Protein AF-A0A6J8C6M6-F1 (afdb_monomer_lite)

Foldseek 3Di:
DDPVVVVVVVVVVVVVVVVVVVVVVVVVVVVVVVVVVVVVVVVVVVVVVVVVVVVVVVVVVCVVVVDDPPPPPPQDPLPDDPVQWPDKDFDDDPDPDDTDIDTDGNDLVSVVVNVVVQVVDDDPDDDDDDDDPVRVVVLVVLVVDPQFPDWDDDPDDDIDTDGDD

Organism: Mytilus coruscus (NCBI:txid42192)

pLDDT: mean 74.83, std 17.28, range [38.22, 97.94]

Radius of gyration: 33.64 Å; chains: 1; bounding box: 77×31×103 Å

Structure (mmCIF, N/CA/C/O backbone):
data_AF-A0A6J8C6M6-F1
#
_entry.id   AF-A0A6J8C6M6-F1
#
loop_
_atom_site.group_PDB
_atom_site.id
_atom_site.type_symbol
_atom_site.label_atom_id
_atom_site.label_alt_id
_atom_site.label_comp_id
_atom_site.label_asym_id
_atom_site.label_entity_id
_atom_site.label_seq_id
_atom_site.pdbx_PDB_ins_code
_atom_site.Cartn_x
_atom_site.Cartn_y
_atom_site.Cartn_z
_atom_site.occupancy
_atom_site.B_iso_or_equiv
_atom_site.auth_seq_id
_atom_site.auth_comp_id
_atom_site.auth_asym_id
_atom_site.auth_atom_id
_atom_site.pdbx_PDB_model_num
ATOM 1 N N . MET A 1 1 ? 35.920 10.362 -66.130 1.00 57.84 1 MET A N 1
ATOM 2 C CA . MET A 1 1 ? 35.972 9.957 -64.704 1.00 57.84 1 MET A CA 1
ATOM 3 C C . MET A 1 1 ? 35.291 8.602 -64.565 1.00 57.84 1 MET A C 1
ATOM 5 O O . MET A 1 1 ? 34.137 8.498 -64.951 1.00 57.84 1 MET A O 1
ATOM 9 N N . SER A 1 2 ? 36.022 7.582 -64.105 1.00 82.44 2 SER A N 1
ATOM 10 C CA . SER A 1 2 ? 35.581 6.175 -64.044 1.00 82.44 2 SER A CA 1
ATOM 11 C C . SER A 1 2 ? 34.389 5.965 -63.093 1.00 82.44 2 SER A C 1
ATOM 13 O O . SER A 1 2 ? 34.330 6.612 -62.047 1.00 82.44 2 SER A O 1
ATOM 15 N N . GLU A 1 3 ? 33.459 5.058 -63.419 1.00 89.06 3 GLU A N 1
ATOM 16 C CA . GLU A 1 3 ? 32.350 4.626 -62.539 1.00 89.06 3 GLU A CA 1
ATOM 17 C C . GLU A 1 3 ? 32.835 4.167 -61.158 1.00 89.06 3 GLU A C 1
ATOM 19 O O . GLU A 1 3 ? 32.176 4.416 -60.149 1.00 89.06 3 GLU A O 1
ATOM 24 N N . VAL A 1 4 ? 34.046 3.610 -61.098 1.00 89.62 4 VAL A N 1
ATOM 25 C CA . VAL A 1 4 ? 34.725 3.221 -59.857 1.00 89.62 4 VAL A CA 1
ATOM 26 C C . VAL A 1 4 ? 34.892 4.412 -58.907 1.00 89.62 4 VAL A C 1
ATOM 28 O O . VAL A 1 4 ? 34.701 4.267 -57.702 1.00 89.62 4 VAL A O 1
ATOM 31 N N . ASN A 1 5 ? 35.169 5.614 -59.426 1.00 90.69 5 ASN A N 1
ATOM 32 C CA . ASN A 1 5 ? 35.318 6.807 -58.589 1.00 90.69 5 ASN A CA 1
ATOM 33 C C . ASN A 1 5 ? 33.980 7.272 -58.003 1.00 90.69 5 ASN A C 1
ATOM 35 O O . ASN A 1 5 ? 33.957 7.727 -56.865 1.00 90.69 5 ASN A O 1
ATOM 39 N N . LYS A 1 6 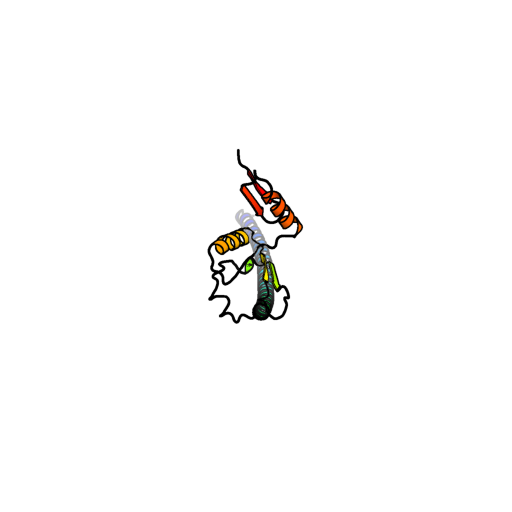? 32.870 7.135 -58.743 1.00 91.75 6 LYS A N 1
ATOM 40 C CA . LYS A 1 6 ? 31.525 7.469 -58.238 1.00 91.75 6 LYS A CA 1
ATOM 41 C C . LYS A 1 6 ? 31.078 6.494 -57.150 1.00 91.75 6 LYS A C 1
ATOM 43 O O . LYS A 1 6 ? 30.455 6.893 -56.171 1.00 91.75 6 LYS A O 1
ATOM 48 N N . LEU A 1 7 ? 31.402 5.214 -57.323 1.00 94.38 7 LEU A N 1
ATOM 49 C CA . LEU A 1 7 ? 31.095 4.190 -56.334 1.00 94.38 7 LEU A CA 1
ATOM 50 C C . LEU A 1 7 ? 31.909 4.409 -55.052 1.00 94.38 7 LEU A C 1
ATOM 52 O O . LEU A 1 7 ? 31.364 4.343 -53.953 1.00 94.38 7 LEU A O 1
ATOM 56 N N . LYS A 1 8 ? 33.194 4.750 -55.200 1.00 94.62 8 LYS A N 1
ATOM 57 C CA . LYS A 1 8 ? 34.077 5.078 -54.080 1.00 94.62 8 LYS A CA 1
ATOM 58 C C . LYS A 1 8 ? 33.552 6.265 -53.268 1.00 94.62 8 LYS A C 1
ATOM 60 O O . LYS A 1 8 ? 33.359 6.125 -52.067 1.00 94.62 8 LYS A O 1
ATOM 65 N N . THR A 1 9 ? 33.223 7.387 -53.914 1.00 93.88 9 THR A N 1
ATOM 66 C CA . THR A 1 9 ? 32.699 8.568 -53.204 1.00 93.88 9 THR A CA 1
ATOM 67 C C . THR A 1 9 ? 31.365 8.299 -52.505 1.00 93.88 9 THR A C 1
ATOM 69 O O . THR A 1 9 ? 31.131 8.818 -51.414 1.00 93.88 9 THR A O 1
ATOM 72 N N . HIS A 1 10 ? 30.499 7.464 -53.090 1.00 94.44 10 HIS A N 1
ATOM 73 C CA . HIS A 1 10 ? 29.249 7.053 -52.452 1.00 94.44 10 HIS A CA 1
ATOM 74 C C . HIS A 1 10 ? 29.492 6.265 -51.156 1.00 94.44 10 HIS A C 1
ATOM 76 O O . HIS A 1 10 ? 28.880 6.565 -50.128 1.00 94.44 10 HIS A O 1
ATOM 82 N N . TYR A 1 11 ? 30.392 5.277 -51.184 1.00 96.88 11 TYR A N 1
ATOM 83 C CA . TYR A 1 11 ? 30.714 4.498 -49.990 1.00 96.88 11 TYR A CA 1
ATOM 84 C C . TYR A 1 11 ? 31.472 5.318 -48.946 1.00 96.88 11 TYR A C 1
ATOM 86 O O . TYR A 1 11 ? 31.140 5.202 -47.771 1.00 96.88 11 TYR A O 1
ATOM 94 N N . ASP A 1 12 ? 32.385 6.202 -49.350 1.00 96.81 12 ASP A N 1
ATOM 95 C CA . ASP A 1 12 ? 33.087 7.106 -48.430 1.00 96.81 12 ASP A CA 1
ATOM 96 C C . ASP A 1 12 ? 32.094 8.021 -47.688 1.00 96.81 12 ASP A C 1
ATOM 98 O O . ASP A 1 12 ? 32.145 8.150 -46.464 1.00 96.81 12 ASP A O 1
ATOM 102 N N . SER A 1 13 ? 31.108 8.580 -48.401 1.00 96.31 13 SER A N 1
ATOM 103 C CA . SER A 1 13 ? 30.038 9.382 -47.793 1.00 96.31 13 SER A CA 1
ATOM 104 C C . SER A 1 13 ? 29.164 8.559 -46.839 1.00 96.31 13 SER A C 1
ATOM 106 O O . SER A 1 13 ? 28.841 9.014 -45.739 1.00 96.31 13 SER A O 1
ATOM 108 N N . LYS A 1 14 ? 28.817 7.321 -47.214 1.00 97.44 14 LYS A N 1
ATOM 109 C CA . LYS A 1 14 ? 28.034 6.421 -46.358 1.00 97.44 14 LYS A CA 1
ATOM 110 C C . LYS A 1 14 ? 28.802 6.017 -45.099 1.00 97.44 14 LYS A C 1
ATOM 112 O O . LYS A 1 14 ? 28.204 5.957 -44.028 1.00 97.44 14 LYS A O 1
ATOM 117 N N . ILE A 1 15 ? 30.103 5.759 -45.217 1.00 97.25 15 ILE A N 1
ATOM 118 C CA . ILE A 1 15 ? 30.988 5.459 -44.088 1.00 97.25 15 ILE A CA 1
ATOM 119 C C . ILE A 1 15 ? 31.048 6.660 -43.146 1.00 97.25 15 ILE A C 1
ATOM 121 O O . ILE A 1 15 ? 30.890 6.468 -41.944 1.00 97.25 15 ILE A O 1
ATOM 125 N N . SER A 1 16 ? 31.200 7.880 -43.671 1.00 96.94 16 SER A N 1
ATOM 126 C CA . SER A 1 16 ? 31.190 9.103 -42.856 1.00 96.94 16 SER A CA 1
ATOM 127 C C . SER A 1 16 ? 29.880 9.251 -42.079 1.00 96.94 16 SER A C 1
ATOM 129 O O . SER A 1 16 ? 29.895 9.392 -40.862 1.00 96.94 16 SER A O 1
ATOM 131 N N . HIS A 1 17 ? 28.736 9.110 -42.755 1.00 96.50 17 HIS A N 1
ATOM 132 C CA . HIS A 1 17 ? 27.420 9.225 -42.114 1.00 96.50 17 HIS A CA 1
ATOM 133 C C . HIS A 1 17 ? 27.180 8.158 -41.038 1.00 96.50 17 HIS A C 1
ATOM 135 O O . HIS A 1 17 ? 26.545 8.412 -40.015 1.00 96.50 17 HIS A O 1
ATOM 141 N N . LEU A 1 18 ? 27.668 6.935 -41.265 1.00 97.31 18 LEU A N 1
ATOM 142 C CA . LEU A 1 18 ? 27.584 5.866 -40.271 1.00 97.31 18 LEU A CA 1
ATOM 143 C C . LEU A 1 18 ? 28.479 6.142 -39.058 1.00 97.31 18 LEU A C 1
ATOM 145 O O . LEU A 1 18 ? 28.050 5.854 -37.944 1.00 97.31 18 LEU A O 1
ATOM 149 N N . HIS A 1 19 ? 29.664 6.729 -39.254 1.00 97.19 19 HIS A N 1
ATOM 150 C CA . HIS A 1 19 ? 30.520 7.162 -38.147 1.00 97.19 19 HIS A CA 1
ATOM 151 C C . HIS A 1 19 ? 29.845 8.248 -37.308 1.00 97.19 19 HIS A C 1
ATOM 153 O O . HIS A 1 19 ? 29.816 8.130 -36.088 1.00 97.19 19 HIS A O 1
ATOM 159 N N . ASP A 1 20 ? 29.220 9.246 -37.936 1.00 97.31 20 ASP A N 1
ATOM 160 C CA . ASP A 1 20 ? 28.515 10.308 -37.207 1.00 97.31 20 ASP A CA 1
ATOM 161 C C . ASP A 1 20 ? 27.357 9.751 -36.367 1.00 97.31 20 ASP A C 1
ATOM 163 O O . ASP A 1 20 ? 27.178 10.120 -35.204 1.00 97.31 20 ASP A O 1
ATOM 167 N N . LYS A 1 21 ? 26.596 8.798 -36.923 1.00 97.94 21 LYS A N 1
ATOM 168 C CA . LYS A 1 21 ? 25.540 8.102 -36.176 1.00 97.94 21 LYS A CA 1
ATOM 169 C C . LYS A 1 21 ? 26.086 7.279 -35.018 1.00 97.94 21 LYS A C 1
ATOM 171 O O . LYS A 1 21 ? 25.477 7.287 -33.950 1.00 97.94 21 LYS A O 1
ATOM 176 N N . LEU A 1 22 ? 27.190 6.561 -35.229 1.00 97.31 22 LEU A N 1
ATOM 177 C CA . LEU A 1 22 ? 27.824 5.766 -34.183 1.00 97.31 22 LEU A CA 1
ATOM 178 C C . LEU A 1 22 ? 28.272 6.669 -33.029 1.00 97.31 22 LEU A C 1
ATOM 180 O O . LEU A 1 22 ? 27.900 6.411 -31.889 1.00 97.31 22 LEU A O 1
ATOM 184 N N . ASN A 1 23 ? 28.942 7.780 -33.342 1.00 97.12 23 ASN A N 1
ATOM 185 C CA . ASN A 1 23 ? 29.385 8.766 -32.358 1.00 97.12 23 ASN A CA 1
ATOM 186 C C . ASN A 1 23 ? 28.210 9.346 -31.554 1.00 97.12 23 ASN A C 1
ATOM 188 O O . ASN A 1 23 ? 28.295 9.473 -30.333 1.00 97.12 23 ASN A O 1
ATOM 192 N N . ASN A 1 24 ? 27.088 9.664 -32.212 1.00 97.69 24 ASN A N 1
ATOM 193 C CA . ASN A 1 24 ? 25.907 10.173 -31.512 1.00 97.69 24 ASN A CA 1
ATOM 194 C C . ASN A 1 24 ? 25.293 9.123 -30.568 1.00 97.69 24 ASN A C 1
ATOM 196 O O . ASN A 1 24 ? 24.949 9.436 -29.431 1.00 97.69 24 ASN A O 1
ATOM 200 N N . ILE A 1 25 ? 25.195 7.866 -31.013 1.00 97.44 25 ILE A N 1
ATOM 201 C CA . ILE A 1 25 ? 24.684 6.762 -30.185 1.00 97.44 25 ILE A CA 1
ATOM 202 C C . ILE A 1 25 ? 25.603 6.510 -28.984 1.00 97.44 25 ILE A C 1
ATOM 204 O O . ILE A 1 25 ? 25.123 6.265 -27.878 1.00 97.44 25 ILE A O 1
ATOM 208 N N . GLU A 1 26 ? 26.920 6.564 -29.173 1.00 97.31 26 GLU A N 1
ATOM 209 C CA . GLU A 1 26 ? 27.888 6.410 -28.085 1.00 97.31 26 GLU A CA 1
ATOM 210 C C . GLU A 1 26 ? 27.755 7.525 -27.045 1.00 97.31 26 GLU A C 1
ATOM 212 O O . GLU A 1 26 ? 27.756 7.245 -25.843 1.00 97.31 26 GLU A O 1
ATOM 217 N N . PHE A 1 27 ? 27.552 8.763 -27.495 1.00 96.75 27 PHE A N 1
ATOM 218 C CA . PHE A 1 27 ? 27.297 9.899 -26.616 1.00 96.75 27 PHE A CA 1
ATOM 219 C C . PHE A 1 27 ? 25.995 9.734 -25.814 1.00 96.75 27 PHE A C 1
ATOM 221 O O . PHE A 1 27 ? 25.996 9.857 -24.587 1.00 96.75 27 PHE A O 1
ATOM 228 N N . GLU A 1 28 ? 24.886 9.389 -26.477 1.00 97.38 28 GLU A N 1
ATOM 229 C CA . GLU A 1 28 ? 23.599 9.141 -25.815 1.00 97.38 28 GLU A CA 1
ATOM 230 C C . GLU A 1 28 ? 23.685 7.989 -24.801 1.00 97.38 28 GLU A C 1
ATOM 232 O O . GLU A 1 28 ? 23.191 8.108 -23.676 1.00 97.38 28 GLU A O 1
ATOM 237 N N . ASN A 1 29 ? 24.374 6.900 -25.151 1.00 96.44 29 ASN A N 1
ATOM 238 C CA . ASN A 1 29 ? 24.613 5.778 -24.244 1.00 96.44 29 ASN A CA 1
ATOM 239 C C . ASN A 1 29 ? 25.444 6.181 -23.019 1.00 96.44 29 ASN A C 1
ATOM 241 O O . ASN A 1 29 ? 25.179 5.689 -21.919 1.00 96.44 29 ASN A O 1
ATOM 245 N N . GLY A 1 30 ? 26.428 7.069 -23.185 1.00 97.38 30 GLY A N 1
ATOM 246 C CA . GLY A 1 30 ? 27.192 7.640 -22.076 1.00 97.38 30 GLY A CA 1
ATOM 247 C C . GLY A 1 30 ? 26.287 8.367 -21.081 1.00 97.38 30 GLY A C 1
ATOM 248 O O . GLY A 1 30 ? 26.283 8.039 -19.892 1.00 97.38 30 GLY A O 1
ATOM 249 N N . ASN A 1 31 ? 25.436 9.262 -21.584 1.00 97.25 31 ASN A N 1
ATOM 250 C CA . ASN A 1 31 ? 24.494 10.026 -20.761 1.00 97.25 31 ASN A CA 1
ATOM 251 C C . ASN A 1 31 ? 23.483 9.121 -20.037 1.00 97.25 31 ASN A C 1
ATOM 253 O O . ASN A 1 31 ? 23.156 9.343 -18.869 1.00 97.25 31 ASN A O 1
ATOM 257 N N . LEU A 1 32 ? 22.987 8.077 -20.709 1.00 97.25 32 LEU A N 1
ATOM 258 C CA . LEU A 1 32 ? 22.067 7.114 -20.099 1.00 97.25 32 LEU A CA 1
ATOM 259 C C . LEU A 1 32 ? 22.725 6.330 -18.960 1.00 97.25 32 LEU A C 1
ATOM 261 O O . LEU A 1 32 ? 22.097 6.146 -17.917 1.00 97.25 32 LEU A O 1
ATOM 265 N N . ARG A 1 33 ? 23.986 5.911 -19.122 1.00 96.94 33 ARG A N 1
ATOM 266 C CA . ARG A 1 33 ? 24.744 5.217 -18.066 1.00 96.94 33 ARG A CA 1
ATOM 267 C C . ARG A 1 33 ? 24.965 6.100 -16.843 1.00 96.94 33 ARG A C 1
ATOM 269 O O . ARG A 1 33 ? 24.829 5.622 -15.720 1.00 96.94 33 ARG A O 1
ATOM 276 N N . GLU A 1 34 ? 25.269 7.379 -17.046 1.00 96.88 34 GLU A N 1
ATOM 277 C CA . GLU A 1 34 ? 25.426 8.330 -15.944 1.00 96.88 34 GLU A CA 1
ATOM 278 C C . GLU A 1 34 ? 24.107 8.536 -15.185 1.00 96.88 34 GLU A C 1
ATOM 280 O O . GLU A 1 34 ? 24.070 8.483 -13.952 1.00 96.88 34 GLU A O 1
ATOM 285 N N . LYS A 1 35 ? 22.994 8.679 -15.915 1.00 97.38 35 LYS A N 1
ATOM 286 C CA . LYS A 1 35 ? 21.659 8.793 -15.316 1.00 97.38 35 LYS A CA 1
ATOM 287 C C . LYS A 1 35 ? 21.273 7.547 -14.518 1.00 97.38 35 LYS A C 1
ATOM 289 O O . LYS A 1 35 ? 20.724 7.678 -13.423 1.00 97.38 35 LYS A O 1
ATOM 294 N N . ASP A 1 36 ? 21.565 6.359 -15.043 1.00 96.25 36 ASP A N 1
ATOM 295 C CA . ASP A 1 36 ? 21.307 5.091 -14.356 1.00 96.25 36 ASP A CA 1
ATOM 296 C C . ASP A 1 36 ? 22.121 4.984 -13.057 1.00 96.25 36 ASP A C 1
ATOM 298 O O . ASP A 1 36 ? 21.567 4.695 -11.996 1.00 96.25 36 ASP A O 1
ATOM 302 N N . ALA A 1 37 ? 23.408 5.347 -13.094 1.00 96.62 37 ALA A N 1
ATOM 303 C CA . ALA A 1 37 ? 24.261 5.383 -11.907 1.00 96.62 37 ALA A CA 1
ATOM 304 C C . ALA A 1 37 ? 23.738 6.362 -10.839 1.00 96.62 37 ALA A C 1
ATOM 306 O O . ALA A 1 37 ? 23.709 6.033 -9.647 1.00 96.62 37 ALA A O 1
ATOM 307 N N . SER A 1 38 ? 23.273 7.546 -11.254 1.00 97.31 38 SER A N 1
ATOM 308 C CA . SER A 1 38 ? 22.671 8.520 -10.337 1.00 97.31 38 SER A CA 1
ATOM 309 C C . SER A 1 38 ? 21.386 7.986 -9.700 1.00 97.31 38 SER A C 1
ATOM 311 O O . SER A 1 38 ? 21.230 8.061 -8.480 1.00 97.31 38 SER A O 1
ATOM 313 N N . LEU A 1 39 ? 20.481 7.401 -10.493 1.00 96.25 39 LEU A N 1
ATOM 314 C CA . LEU A 1 39 ? 19.243 6.804 -9.982 1.00 96.25 39 LEU A CA 1
ATOM 315 C C . LEU A 1 39 ? 19.527 5.657 -9.008 1.00 96.25 39 LEU A C 1
ATOM 317 O O . LEU A 1 39 ? 18.878 5.550 -7.966 1.00 96.25 39 LEU A O 1
ATOM 321 N N . HIS A 1 40 ? 20.524 4.824 -9.310 1.00 95.62 40 HIS A N 1
ATOM 322 C CA . HIS A 1 40 ? 20.928 3.724 -8.442 1.00 95.62 40 HIS A CA 1
ATOM 323 C C . HIS A 1 40 ? 21.449 4.227 -7.085 1.00 95.62 40 HIS A C 1
ATOM 325 O O . HIS A 1 40 ? 21.099 3.684 -6.033 1.00 95.62 40 HIS A O 1
ATOM 331 N N . SER A 1 41 ? 22.233 5.309 -7.096 1.00 96.00 41 SER A N 1
ATOM 332 C CA . SER A 1 41 ? 22.708 5.985 -5.884 1.00 96.00 41 SER A CA 1
ATOM 333 C C . SER A 1 41 ? 21.549 6.513 -5.033 1.00 96.00 41 SER A C 1
ATOM 335 O O . SER A 1 41 ? 21.506 6.294 -3.819 1.00 96.00 41 SER A O 1
ATOM 337 N N . ASP A 1 42 ? 20.561 7.153 -5.656 1.00 96.25 42 ASP A N 1
ATOM 338 C CA . ASP A 1 42 ? 19.417 7.714 -4.937 1.00 96.25 42 ASP A CA 1
ATOM 339 C C . ASP A 1 42 ? 18.488 6.636 -4.368 1.00 96.25 42 ASP A C 1
ATOM 341 O O . ASP A 1 42 ? 18.038 6.753 -3.222 1.00 96.25 42 ASP A O 1
ATOM 345 N N . LEU A 1 43 ? 18.274 5.535 -5.096 1.00 94.94 43 LEU A N 1
ATOM 346 C CA . LEU A 1 43 ? 17.576 4.355 -4.576 1.00 94.94 43 LEU A CA 1
ATOM 347 C C . LEU A 1 43 ? 18.269 3.788 -3.333 1.00 94.94 43 LEU A C 1
ATOM 349 O O . LEU A 1 43 ? 17.602 3.469 -2.343 1.00 94.94 43 LEU A O 1
ATOM 353 N N . HIS A 1 44 ? 19.600 3.709 -3.343 1.00 93.25 44 HIS A N 1
ATOM 354 C CA . HIS A 1 44 ? 20.360 3.240 -2.188 1.00 93.25 44 HIS A CA 1
ATOM 355 C C . HIS A 1 44 ? 20.177 4.164 -0.973 1.00 93.25 44 HIS A C 1
ATOM 357 O O . HIS A 1 44 ? 19.906 3.686 0.132 1.00 93.25 44 HIS A O 1
ATOM 363 N N . LYS A 1 45 ? 20.245 5.488 -1.168 1.00 94.69 45 LYS A N 1
ATOM 364 C CA . LYS A 1 45 ? 19.999 6.470 -0.096 1.00 94.69 45 LYS A CA 1
ATOM 365 C C . LYS A 1 45 ? 18.585 6.339 0.476 1.00 94.69 45 LYS A C 1
ATOM 367 O O . LYS A 1 45 ? 18.420 6.310 1.697 1.00 94.69 45 LYS A O 1
ATOM 372 N N . MET A 1 46 ? 17.566 6.218 -0.380 1.00 92.44 46 MET A N 1
ATOM 373 C CA . MET A 1 46 ? 16.174 6.043 0.054 1.00 92.44 46 MET A CA 1
ATOM 374 C C . MET A 1 46 ? 15.983 4.762 0.869 1.00 92.44 46 MET A C 1
ATOM 376 O O . MET A 1 46 ? 15.345 4.789 1.925 1.00 92.44 46 MET A O 1
ATOM 380 N N . ARG A 1 47 ? 16.587 3.649 0.438 1.00 92.81 47 ARG A N 1
ATOM 381 C CA . ARG A 1 47 ? 16.566 2.382 1.183 1.00 92.81 47 ARG A CA 1
ATOM 382 C C . ARG A 1 47 ? 17.147 2.545 2.589 1.00 92.81 47 ARG A C 1
ATOM 384 O O . ARG A 1 47 ? 16.568 2.051 3.558 1.00 92.81 47 ARG A O 1
ATOM 391 N N . ASP A 1 48 ? 18.262 3.255 2.721 1.00 91.88 48 ASP A N 1
ATOM 392 C CA . ASP A 1 48 ? 18.913 3.456 4.017 1.00 91.88 48 ASP A CA 1
ATOM 393 C C . ASP A 1 48 ? 18.065 4.339 4.952 1.00 91.88 48 ASP A C 1
ATOM 395 O O . ASP A 1 48 ? 17.987 4.077 6.158 1.00 91.88 48 ASP A O 1
ATOM 399 N N . VAL A 1 49 ? 17.365 5.343 4.409 1.00 91.81 49 VAL A N 1
ATOM 400 C CA . VAL A 1 49 ? 16.377 6.141 5.156 1.00 91.81 49 VAL A CA 1
ATOM 401 C C . VAL A 1 49 ? 15.217 5.263 5.635 1.00 91.81 49 VAL A C 1
ATOM 403 O O . VAL A 1 49 ? 14.890 5.280 6.826 1.00 91.81 49 VAL A O 1
ATOM 406 N N . LEU A 1 50 ? 14.641 4.441 4.753 1.00 84.19 50 LEU A N 1
ATOM 407 C CA . LEU A 1 50 ? 13.551 3.524 5.103 1.00 84.19 50 LEU A CA 1
ATOM 408 C C . LEU A 1 50 ? 13.965 2.526 6.190 1.00 84.19 50 LEU A C 1
ATOM 410 O O . LEU A 1 50 ? 13.197 2.295 7.128 1.00 84.19 50 LEU A O 1
ATOM 414 N N . MET A 1 51 ? 15.190 1.991 6.129 1.00 86.81 51 MET A N 1
ATOM 415 C CA . MET A 1 51 ? 15.737 1.112 7.170 1.00 86.81 51 MET A CA 1
ATOM 416 C C . MET A 1 51 ? 15.860 1.809 8.529 1.00 86.81 51 MET A C 1
ATOM 418 O O . MET A 1 51 ? 15.589 1.210 9.573 1.00 86.81 51 MET A O 1
ATOM 422 N N . LYS A 1 52 ? 16.264 3.085 8.551 1.00 88.81 52 LYS A N 1
ATOM 423 C CA . LYS A 1 52 ? 16.325 3.866 9.796 1.00 88.81 52 LYS A CA 1
ATOM 424 C C . LYS A 1 52 ? 14.929 4.076 10.383 1.00 88.81 52 LYS A C 1
ATOM 426 O O . LYS A 1 52 ? 14.760 3.928 11.594 1.00 88.81 52 LYS A O 1
ATOM 431 N N . ILE A 1 53 ? 13.939 4.385 9.545 1.00 83.12 53 ILE A N 1
ATOM 432 C CA . ILE A 1 53 ? 12.544 4.576 9.969 1.00 83.12 53 ILE A CA 1
ATOM 433 C C . ILE A 1 53 ? 11.966 3.272 10.529 1.00 83.12 53 ILE A C 1
ATOM 435 O O . ILE A 1 53 ? 11.463 3.267 11.650 1.00 83.12 53 ILE A O 1
ATOM 439 N N . THR A 1 54 ? 12.107 2.151 9.818 1.00 75.81 54 THR A N 1
ATOM 440 C CA . THR A 1 54 ? 11.604 0.843 10.284 1.00 75.81 54 THR A CA 1
ATOM 441 C C . THR A 1 54 ? 12.233 0.419 11.606 1.00 75.81 54 THR A C 1
ATOM 443 O O . THR A 1 54 ? 11.518 -0.037 12.495 1.00 75.81 54 THR A O 1
ATOM 446 N N . LYS A 1 55 ? 13.542 0.633 11.804 1.00 77.62 55 LYS A N 1
ATOM 447 C CA . LYS A 1 55 ? 14.191 0.369 13.102 1.00 77.62 55 LYS A CA 1
ATOM 448 C C . LYS A 1 55 ? 13.611 1.223 14.232 1.00 77.62 55 LYS A C 1
ATOM 450 O O . LYS A 1 55 ? 13.434 0.712 15.336 1.00 77.62 55 LYS A O 1
ATOM 455 N N . LYS A 1 56 ? 13.324 2.507 13.985 1.00 77.88 56 LYS A N 1
ATOM 456 C CA . LYS A 1 56 ? 12.689 3.387 14.982 1.00 77.88 56 LYS A CA 1
ATOM 457 C C . LYS A 1 56 ? 11.274 2.917 15.312 1.00 77.88 56 LYS A C 1
ATOM 459 O O . LYS A 1 56 ? 10.952 2.787 16.487 1.00 77.88 56 LYS A O 1
ATOM 464 N N . LEU A 1 57 ? 10.471 2.603 14.295 1.00 68.38 57 LEU A N 1
ATOM 465 C CA . LEU A 1 57 ? 9.113 2.090 14.478 1.00 68.38 57 LEU A CA 1
ATOM 466 C C . LEU A 1 57 ? 9.101 0.771 15.253 1.00 68.38 57 LEU A C 1
ATOM 468 O O . LEU A 1 57 ? 8.277 0.608 16.144 1.00 68.38 57 LEU A O 1
ATOM 472 N N . LEU A 1 58 ? 10.054 -0.128 14.989 1.00 71.31 58 LEU A N 1
ATOM 473 C CA . LEU A 1 58 ? 10.169 -1.387 15.723 1.00 71.31 58 LEU A CA 1
ATOM 474 C C . LEU A 1 58 ? 10.464 -1.158 17.212 1.00 71.31 58 LEU A C 1
ATOM 476 O O . LEU A 1 58 ? 9.849 -1.793 18.058 1.00 71.31 58 LEU A O 1
ATOM 480 N N . LYS A 1 59 ? 11.344 -0.204 17.545 1.00 72.25 59 LYS A N 1
ATOM 481 C CA . LYS A 1 59 ? 11.614 0.164 18.945 1.00 72.25 59 LYS A CA 1
ATOM 482 C C . LYS A 1 59 ? 10.386 0.754 19.638 1.00 72.25 59 LYS A C 1
ATOM 484 O O . LYS A 1 59 ? 10.130 0.429 20.791 1.00 72.25 59 LYS A O 1
ATOM 489 N N . VAL A 1 60 ? 9.639 1.618 18.946 1.00 68.88 60 VAL A N 1
ATOM 490 C CA . VAL A 1 60 ? 8.384 2.175 19.475 1.00 68.88 60 VAL A CA 1
ATOM 491 C C . VAL A 1 60 ? 7.368 1.057 19.693 1.00 68.88 60 VAL A C 1
ATOM 493 O O . VAL A 1 60 ? 6.732 1.021 20.737 1.00 68.88 60 VAL A O 1
ATOM 496 N N . PHE A 1 61 ? 7.259 0.112 18.760 1.00 62.19 61 PHE A N 1
ATOM 497 C CA . PHE A 1 61 ? 6.387 -1.050 18.897 1.00 62.19 61 PHE A CA 1
ATOM 498 C C . PHE A 1 61 ? 6.760 -1.912 20.111 1.00 62.19 61 PHE A C 1
ATOM 500 O O . PHE A 1 61 ? 5.887 -2.225 20.920 1.00 62.19 61 PHE A O 1
ATOM 507 N N . ASP A 1 62 ? 8.044 -2.239 20.286 1.00 67.69 62 ASP A N 1
ATOM 508 C CA . ASP A 1 62 ? 8.535 -3.003 21.441 1.00 67.69 62 ASP A CA 1
ATOM 509 C C . ASP A 1 62 ? 8.243 -2.267 22.767 1.00 67.69 62 ASP A C 1
ATOM 511 O O . ASP A 1 62 ? 7.843 -2.892 23.750 1.00 67.69 62 ASP A O 1
ATOM 515 N N . TRP A 1 63 ? 8.378 -0.933 22.788 1.00 65.25 63 TRP A N 1
ATOM 516 C CA . TRP A 1 63 ? 8.060 -0.096 23.952 1.00 65.25 63 TRP A CA 1
ATOM 517 C C . TRP A 1 63 ? 6.557 -0.055 24.262 1.00 65.25 63 TRP A C 1
ATOM 519 O O . TRP A 1 63 ? 6.164 -0.300 25.400 1.00 65.25 63 TRP A O 1
ATOM 529 N N . VAL A 1 64 ? 5.711 0.204 23.256 1.00 56.66 64 VAL A N 1
ATOM 530 C CA . VAL A 1 64 ? 4.246 0.290 23.411 1.00 56.66 64 VAL A CA 1
ATOM 531 C C . VAL A 1 64 ? 3.665 -1.046 23.858 1.00 56.66 64 VAL A C 1
ATOM 533 O O . VAL A 1 64 ? 2.804 -1.093 24.729 1.00 56.66 64 VAL A O 1
ATOM 536 N N . THR A 1 65 ? 4.128 -2.148 23.276 1.00 57.16 65 THR A N 1
ATOM 537 C CA . THR A 1 65 ? 3.555 -3.470 23.555 1.00 57.16 65 THR A CA 1
ATOM 538 C C . THR A 1 65 ? 4.064 -4.091 24.854 1.00 57.16 65 THR A C 1
ATOM 540 O O . THR A 1 65 ? 3.538 -5.122 25.270 1.00 57.16 65 THR A O 1
ATOM 543 N N . GLY A 1 66 ? 5.103 -3.525 25.485 1.00 55.25 66 GLY A N 1
ATOM 544 C CA . GLY A 1 66 ? 5.783 -4.139 26.634 1.00 55.25 66 GLY A CA 1
ATOM 545 C C . GLY A 1 66 ? 6.324 -5.546 26.340 1.00 55.25 66 GLY A C 1
ATOM 546 O O . GLY A 1 66 ? 6.761 -6.263 27.244 1.00 55.25 66 GLY A O 1
ATOM 547 N N . THR A 1 67 ? 6.280 -5.975 25.075 1.00 48.03 67 THR A N 1
ATOM 548 C CA . THR A 1 67 ? 6.685 -7.302 24.656 1.00 48.03 67 THR A CA 1
ATOM 549 C C . THR A 1 67 ? 8.072 -7.230 24.065 1.00 48.03 67 THR A C 1
ATOM 551 O O . THR A 1 67 ? 8.265 -6.912 22.897 1.00 48.03 67 THR A O 1
ATOM 554 N N . SER A 1 68 ? 9.049 -7.664 24.861 1.00 43.28 68 SER A N 1
ATOM 555 C CA . SER A 1 68 ? 10.171 -8.405 24.292 1.00 43.28 68 SER A CA 1
ATOM 556 C C . SER A 1 68 ? 9.592 -9.433 23.309 1.00 43.28 68 SER A C 1
ATOM 558 O O . SER A 1 68 ? 8.620 -10.120 23.650 1.00 43.28 68 SER A O 1
ATOM 560 N N . LYS A 1 69 ? 10.146 -9.503 22.088 1.00 42.97 69 LYS A N 1
ATOM 561 C CA . LYS A 1 69 ? 9.742 -10.351 20.937 1.00 42.97 69 LYS A CA 1
ATOM 562 C C . LYS A 1 69 ? 9.305 -11.789 21.269 1.00 42.97 69 LYS A C 1
ATOM 564 O O . LYS A 1 69 ? 8.708 -12.459 20.429 1.00 42.97 69 LYS A O 1
ATOM 569 N N . THR A 1 70 ? 9.607 -12.277 22.463 1.00 38.88 70 THR A N 1
ATOM 570 C CA . THR A 1 70 ? 9.283 -13.598 22.991 1.00 38.88 70 THR A CA 1
ATOM 571 C C . THR A 1 70 ? 7.836 -13.776 23.468 1.00 38.88 70 THR A C 1
ATOM 573 O O . THR A 1 70 ? 7.363 -14.909 23.451 1.00 38.88 70 THR A O 1
ATOM 576 N N . LYS A 1 71 ? 7.090 -12.727 23.855 1.00 40.09 71 LYS A N 1
ATOM 577 C CA . LYS A 1 71 ? 5.749 -12.919 24.465 1.00 40.09 71 LYS A CA 1
ATOM 578 C C . LYS A 1 71 ? 4.562 -12.848 23.498 1.00 40.09 71 LYS A C 1
ATOM 580 O O . LYS A 1 71 ? 3.603 -13.591 23.689 1.00 40.09 71 LYS A O 1
ATOM 585 N N . LEU A 1 72 ? 4.622 -12.043 22.433 1.00 41.03 72 LEU A N 1
ATOM 586 C CA . LEU A 1 72 ? 3.491 -11.927 21.496 1.00 41.03 72 LEU A CA 1
ATOM 587 C C . LEU A 1 72 ? 3.391 -13.114 20.515 1.00 41.03 72 LEU A C 1
ATOM 589 O O . LEU A 1 72 ? 2.304 -13.437 20.050 1.00 41.03 72 LEU A O 1
ATOM 593 N N . LYS A 1 73 ? 4.509 -13.800 20.228 1.00 41.56 73 LYS A N 1
ATOM 594 C CA . LYS A 1 73 ? 4.526 -14.965 19.324 1.00 41.56 73 LYS A CA 1
ATOM 595 C C . LYS A 1 73 ? 3.995 -16.257 19.950 1.00 41.56 73 LYS A C 1
ATOM 597 O O . LYS A 1 73 ? 3.598 -17.146 19.201 1.00 41.56 73 LYS A O 1
ATOM 602 N N . ASN A 1 74 ? 3.975 -16.372 21.279 1.00 38.22 74 ASN A N 1
ATOM 603 C CA . ASN A 1 74 ? 3.800 -17.678 21.917 1.00 38.22 74 ASN A CA 1
ATOM 604 C C . ASN A 1 74 ? 2.381 -17.985 22.409 1.00 38.22 74 ASN A C 1
ATOM 606 O O . ASN A 1 74 ? 2.068 -19.164 22.513 1.00 38.22 74 ASN A O 1
ATOM 610 N N . ASN A 1 75 ? 1.499 -16.998 22.623 1.00 39.78 75 ASN A N 1
ATOM 611 C CA . ASN A 1 75 ? 0.193 -17.289 23.242 1.00 39.78 75 ASN A CA 1
ATOM 612 C C . ASN A 1 75 ? -1.048 -16.968 22.404 1.00 39.78 75 ASN A C 1
ATOM 614 O O . ASN A 1 75 ? -2.111 -17.494 22.717 1.00 39.78 75 ASN A O 1
ATOM 618 N N . VAL A 1 76 ? -0.949 -16.212 21.305 1.00 47.84 76 VAL A N 1
ATOM 619 C CA . VAL A 1 76 ? -2.059 -16.101 20.347 1.00 47.84 76 VAL A CA 1
ATOM 620 C C . VAL A 1 76 ? -1.497 -16.041 18.934 1.00 47.84 76 VAL A C 1
ATOM 622 O O . VAL A 1 76 ? -0.918 -15.038 18.527 1.00 47.84 76 VAL A O 1
ATOM 625 N N . LYS A 1 77 ? -1.675 -17.119 18.160 1.00 53.38 77 LYS A N 1
ATOM 626 C CA . LYS A 1 77 ? -1.405 -17.132 16.714 1.00 53.38 77 LYS A CA 1
ATOM 627 C C . LYS A 1 77 ? -2.465 -16.289 15.990 1.00 53.38 77 LYS A C 1
ATOM 629 O O . LYS A 1 77 ? -3.323 -16.821 15.286 1.00 53.38 77 LYS A O 1
ATOM 634 N N . LEU A 1 78 ? -2.445 -14.972 16.199 1.00 59.50 78 LEU A N 1
ATOM 635 C CA . LEU A 1 78 ? -3.160 -14.035 15.340 1.00 59.50 78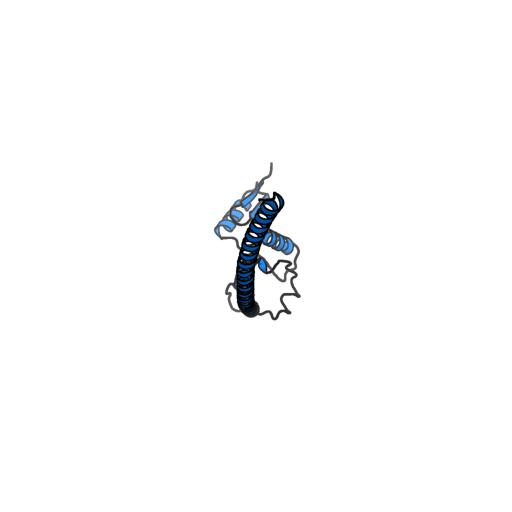 LEU A CA 1
ATOM 636 C C . LEU A 1 78 ? -2.381 -13.962 14.032 1.00 59.50 78 LEU A C 1
ATOM 638 O O . LEU A 1 78 ? -1.397 -13.248 13.888 1.00 59.50 78 LEU A O 1
ATOM 642 N N . ASP A 1 79 ? -2.805 -14.801 13.105 1.00 63.09 79 ASP A N 1
ATOM 643 C CA . ASP A 1 79 ? -2.240 -14.913 11.773 1.00 63.09 79 ASP A CA 1
ATOM 644 C C . ASP A 1 79 ? -2.796 -13.773 10.912 1.00 63.09 79 ASP A C 1
ATOM 646 O O . ASP A 1 79 ? -3.847 -13.898 10.279 1.00 63.09 79 ASP A O 1
ATOM 650 N N . PHE A 1 80 ? -2.141 -12.618 11.011 1.00 70.88 80 PHE A N 1
ATOM 651 C CA . PHE A 1 80 ? -2.331 -11.476 10.129 1.00 70.88 80 PHE A CA 1
ATOM 652 C C . PHE A 1 80 ? -0.989 -10.817 9.819 1.00 70.88 80 PHE A C 1
ATOM 654 O O . PHE A 1 80 ? -0.041 -10.894 10.602 1.00 70.88 80 PHE A O 1
ATOM 661 N N . ASN A 1 81 ? -0.905 -10.171 8.658 1.00 75.44 81 ASN A N 1
ATOM 662 C CA . ASN A 1 81 ? 0.310 -9.492 8.239 1.00 75.44 81 ASN A CA 1
ATOM 663 C C . ASN A 1 81 ? 0.460 -8.169 9.019 1.00 75.44 81 ASN A C 1
ATOM 665 O O . ASN A 1 81 ? -0.454 -7.346 8.961 1.00 75.44 81 ASN A O 1
ATOM 669 N N . PRO A 1 82 ? 1.589 -7.907 9.708 1.00 75.44 82 PRO A N 1
ATOM 670 C CA . PRO A 1 82 ? 1.819 -6.630 10.388 1.00 75.44 82 PRO A CA 1
ATOM 671 C C . PRO A 1 82 ? 1.693 -5.406 9.474 1.00 75.44 82 PRO A C 1
ATOM 673 O O . PRO A 1 82 ? 1.308 -4.338 9.942 1.00 75.44 82 PRO A O 1
ATOM 676 N N . SER A 1 83 ? 1.963 -5.558 8.172 1.00 77.75 83 SER A N 1
ATOM 677 C CA . SER A 1 83 ? 1.771 -4.500 7.171 1.00 77.75 83 SER A CA 1
ATOM 678 C C . SER A 1 83 ? 0.312 -4.071 6.995 1.00 77.75 83 SER A C 1
ATOM 680 O O . SER A 1 83 ? 0.062 -3.008 6.438 1.00 77.75 83 SER A O 1
ATOM 682 N N . ASP A 1 84 ? -0.648 -4.867 7.475 1.00 77.94 84 ASP A N 1
ATOM 683 C CA . ASP A 1 84 ? -2.062 -4.504 7.454 1.00 77.94 84 ASP A CA 1
ATOM 684 C C . ASP A 1 84 ? -2.440 -3.557 8.604 1.00 77.94 84 ASP A C 1
ATOM 686 O O . ASP A 1 84 ? -3.570 -3.081 8.620 1.00 77.94 84 ASP A O 1
ATOM 690 N N . ILE A 1 85 ? -1.561 -3.268 9.571 1.00 80.75 85 ILE A N 1
ATOM 691 C CA . ILE A 1 85 ? -1.857 -2.322 10.657 1.00 80.75 85 ILE A CA 1
ATOM 692 C C . ILE A 1 85 ? -1.625 -0.888 10.169 1.00 80.75 85 ILE A C 1
ATOM 694 O O . ILE A 1 85 ? -0.492 -0.492 9.914 1.00 80.75 85 ILE A O 1
ATOM 698 N N . ILE A 1 86 ? -2.694 -0.090 10.104 1.00 81.50 86 ILE A N 1
ATOM 699 C CA . ILE A 1 86 ? -2.608 1.359 9.855 1.00 81.50 86 ILE A CA 1
ATOM 700 C C . ILE A 1 86 ? -2.190 2.079 11.136 1.00 81.50 86 ILE A C 1
ATOM 702 O O . ILE A 1 86 ? -1.316 2.940 11.122 1.00 81.50 86 ILE A O 1
ATOM 706 N N . ALA A 1 87 ? -2.852 1.748 12.245 1.00 71.19 87 ALA A N 1
ATOM 707 C CA . ALA A 1 87 ? -2.658 2.417 13.522 1.00 71.19 87 ALA A CA 1
ATOM 708 C C . ALA A 1 87 ? -2.942 1.467 14.686 1.00 71.19 87 ALA A C 1
ATOM 710 O O . ALA A 1 87 ? -3.753 0.544 14.571 1.00 71.19 87 ALA A O 1
ATOM 711 N N . MET A 1 88 ? -2.290 1.715 15.817 1.00 77.06 88 MET A N 1
ATOM 712 C CA . MET A 1 88 ? -2.495 0.983 17.061 1.00 77.06 88 MET A CA 1
ATOM 713 C C . MET A 1 88 ? -2.430 1.960 18.233 1.00 77.06 88 MET A C 1
ATOM 715 O O . MET A 1 88 ? -1.488 2.743 18.330 1.00 77.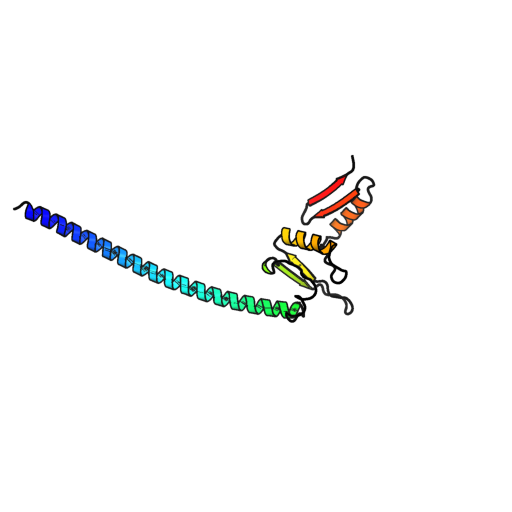06 88 MET A O 1
ATOM 719 N N . HIS A 1 89 ? -3.419 1.906 19.121 1.00 72.69 89 HIS A N 1
ATOM 720 C CA . HIS A 1 89 ? -3.520 2.794 20.277 1.00 72.69 89 HIS A CA 1
ATOM 721 C C . HIS A 1 89 ? -3.900 1.998 21.520 1.00 72.69 89 HIS A C 1
ATOM 723 O O . HIS A 1 89 ? -4.812 1.180 21.480 1.00 72.69 89 HIS A O 1
ATOM 729 N N . ILE A 1 90 ? -3.222 2.250 22.637 1.00 75.25 90 ILE A N 1
ATOM 730 C CA . ILE A 1 90 ? -3.617 1.700 23.936 1.00 75.25 90 ILE A CA 1
ATOM 731 C C . ILE A 1 90 ? -4.627 2.657 24.552 1.00 75.25 90 ILE A C 1
ATOM 733 O O . ILE A 1 90 ? -4.356 3.854 24.658 1.00 75.25 90 ILE A O 1
ATOM 737 N N . ILE A 1 91 ? -5.779 2.136 24.961 1.00 72.44 91 ILE A N 1
ATOM 738 C CA . ILE A 1 91 ? -6.768 2.920 25.692 1.00 72.44 91 ILE A CA 1
ATOM 739 C C . ILE A 1 91 ? -6.311 2.973 27.156 1.00 72.44 91 ILE A C 1
ATOM 741 O O . ILE A 1 91 ? -6.110 1.919 27.769 1.00 72.44 91 ILE A O 1
ATOM 745 N N . PRO A 1 92 ? -6.095 4.171 27.722 1.00 71.75 92 PRO A N 1
ATOM 746 C CA . PRO A 1 92 ? -5.732 4.296 29.123 1.00 71.75 92 PRO A CA 1
ATOM 747 C C . PRO A 1 92 ? -6.896 3.822 30.003 1.00 71.75 92 PRO A C 1
ATOM 749 O O . PRO A 1 92 ? -8.025 4.288 29.863 1.00 71.75 92 PRO A O 1
ATOM 752 N N . GLU A 1 93 ? -6.606 2.903 30.919 1.00 70.50 93 GLU A N 1
ATOM 753 C CA . GLU A 1 93 ? -7.538 2.398 31.930 1.00 70.50 93 GLU A CA 1
ATOM 754 C C . GLU A 1 93 ? -6.952 2.579 33.339 1.00 70.50 93 GLU A C 1
ATOM 756 O O . GLU A 1 93 ? -5.760 2.864 33.494 1.00 70.50 93 GLU A O 1
ATOM 761 N N . LYS A 1 94 ? -7.810 2.443 34.361 1.00 60.66 94 LYS A N 1
ATOM 762 C CA . LYS A 1 94 ? -7.422 2.499 35.781 1.00 60.66 94 LYS A CA 1
ATOM 763 C C . LYS A 1 94 ? -6.497 1.324 36.135 1.00 60.66 94 LYS A C 1
ATOM 765 O O . LYS A 1 94 ? -6.523 0.297 35.468 1.00 60.66 94 LYS A O 1
ATOM 770 N N . GLU A 1 95 ? -5.686 1.488 37.179 1.00 56.78 95 GLU A N 1
ATOM 771 C CA . GLU A 1 95 ? -4.459 0.713 37.455 1.00 56.78 95 GLU A CA 1
ATOM 772 C C . GLU A 1 95 ? -4.595 -0.811 37.676 1.00 56.78 95 GLU A C 1
ATOM 774 O O . GLU A 1 95 ? -3.582 -1.477 37.860 1.00 56.78 95 GLU A O 1
ATOM 779 N N . GLU A 1 96 ? -5.783 -1.408 37.569 1.00 66.00 96 GLU A N 1
ATOM 780 C CA . GLU A 1 96 ? -6.012 -2.820 37.921 1.00 66.00 96 GLU A CA 1
ATOM 781 C C . GLU A 1 96 ? -6.595 -3.686 36.789 1.00 66.00 96 GLU A C 1
ATOM 783 O O . GLU A 1 96 ? -6.745 -4.896 36.961 1.00 66.00 96 GLU A O 1
ATOM 788 N N . SER A 1 97 ? -6.887 -3.118 35.610 1.00 67.12 97 SER A N 1
ATOM 789 C CA . SER A 1 97 ? -7.399 -3.870 34.454 1.00 67.12 97 SER A CA 1
ATOM 790 C C . SER A 1 97 ? -6.400 -3.938 33.288 1.00 67.12 97 SER A C 1
ATOM 792 O O . SER A 1 97 ? -5.579 -3.034 33.090 1.00 67.12 97 SER A O 1
ATOM 794 N N . PRO A 1 98 ? -6.425 -5.022 32.486 1.00 66.12 98 PRO A N 1
ATOM 795 C CA . PRO A 1 98 ? -5.605 -5.121 31.286 1.00 66.12 98 PRO A CA 1
ATOM 796 C C . PRO A 1 98 ? -6.019 -4.050 30.272 1.00 66.12 98 PRO A C 1
ATOM 798 O O . PRO A 1 98 ? -7.143 -4.057 29.774 1.00 66.12 98 PRO A O 1
ATOM 801 N N . ARG A 1 99 ? -5.082 -3.158 29.933 1.00 73.06 99 ARG A N 1
ATOM 802 C CA . ARG A 1 99 ? -5.333 -2.024 29.034 1.00 73.06 99 ARG A CA 1
ATOM 803 C C . ARG A 1 99 ? -5.735 -2.513 27.635 1.00 73.06 99 ARG A C 1
ATOM 805 O O . ARG A 1 99 ? -4.941 -3.216 26.998 1.00 73.06 99 ARG A O 1
ATOM 812 N N . PRO A 1 100 ? -6.918 -2.140 27.121 1.00 74.50 100 PRO A N 1
ATOM 813 C CA . PRO A 1 100 ? -7.336 -2.573 25.801 1.00 74.50 100 PRO A CA 1
ATOM 814 C C . PRO A 1 100 ? -6.506 -1.896 24.706 1.00 74.50 100 PRO A C 1
ATOM 816 O O . PRO A 1 100 ? -6.105 -0.736 24.819 1.00 74.50 100 PRO A O 1
ATOM 819 N N . ILE A 1 101 ? -6.270 -2.629 23.617 1.00 74.94 101 ILE A N 1
ATOM 820 C CA . ILE A 1 101 ? -5.549 -2.138 22.441 1.00 74.94 101 ILE A CA 1
ATOM 821 C C . ILE A 1 101 ? -6.546 -1.965 21.296 1.00 74.94 101 ILE A C 1
ATOM 823 O O . ILE A 1 101 ? -7.166 -2.929 20.844 1.00 74.94 101 ILE A O 1
ATOM 827 N N . LEU A 1 102 ? -6.671 -0.737 20.804 1.00 76.56 102 LEU A N 1
ATOM 828 C CA . LEU A 1 102 ? -7.355 -0.414 19.563 1.00 76.56 102 LEU A CA 1
ATOM 829 C C . LEU A 1 102 ? -6.399 -0.662 18.394 1.00 76.56 102 LEU A C 1
ATOM 831 O O . LEU A 1 102 ? -5.287 -0.135 18.376 1.00 76.56 102 LEU A O 1
ATOM 835 N N . ILE A 1 103 ? -6.835 -1.434 17.401 1.00 74.44 103 ILE A N 1
ATOM 836 C CA . ILE A 1 103 ? -6.052 -1.710 16.193 1.00 74.44 103 ILE A CA 1
ATOM 837 C C . ILE A 1 103 ? -6.889 -1.327 14.977 1.00 74.44 103 ILE A C 1
ATOM 839 O O . ILE A 1 103 ? -7.954 -1.898 14.745 1.00 74.44 103 ILE A O 1
ATOM 843 N N . ASN A 1 104 ? -6.394 -0.383 14.178 1.00 80.00 104 ASN A N 1
ATOM 844 C CA . ASN A 1 104 ? -6.964 -0.081 12.875 1.00 80.00 104 ASN A CA 1
ATOM 845 C C . ASN A 1 104 ? -6.220 -0.869 11.796 1.00 80.00 104 ASN A C 1
ATOM 847 O O . ASN A 1 104 ? -5.019 -0.686 11.596 1.00 80.00 104 ASN A O 1
ATOM 851 N N . LEU A 1 105 ? -6.947 -1.737 11.099 1.00 79.69 105 LEU A N 1
ATOM 852 C CA . LEU A 1 105 ? -6.413 -2.549 10.010 1.00 79.69 105 LEU A CA 1
ATOM 853 C C . LEU A 1 105 ? -6.831 -1.984 8.649 1.00 79.69 105 LEU A C 1
ATOM 855 O O . LEU A 1 105 ? -7.963 -1.529 8.479 1.00 79.69 105 LEU A O 1
ATOM 859 N N . PHE A 1 106 ? -5.928 -2.064 7.679 1.00 79.62 106 PHE A N 1
ATOM 860 C CA . PHE A 1 106 ? -6.128 -1.632 6.302 1.00 79.62 106 PHE A CA 1
ATOM 861 C C . PHE A 1 106 ? -7.035 -2.588 5.538 1.00 79.62 106 PHE A C 1
ATOM 863 O O . PHE A 1 106 ? -8.028 -2.175 4.944 1.00 79.62 106 PHE A O 1
ATOM 870 N N . ARG A 1 107 ? -6.728 -3.886 5.586 1.00 80.81 107 ARG A N 1
ATOM 871 C CA . ARG A 1 107 ? -7.471 -4.896 4.831 1.00 80.81 107 ARG A CA 1
ATOM 872 C C . ARG A 1 107 ? -8.715 -5.350 5.586 1.00 80.81 107 ARG A C 1
ATOM 874 O O . ARG A 1 107 ? -8.634 -5.818 6.725 1.00 80.81 107 ARG A O 1
ATOM 881 N N . MET A 1 108 ? -9.867 -5.265 4.921 1.00 76.88 108 MET A N 1
ATOM 882 C CA . MET A 1 108 ? -11.138 -5.738 5.474 1.00 76.88 108 MET A CA 1
ATOM 883 C C . MET A 1 108 ? -11.132 -7.258 5.680 1.00 76.88 108 MET A C 1
ATOM 885 O O . MET A 1 108 ? -11.568 -7.733 6.725 1.00 76.88 108 MET A O 1
ATOM 889 N N . ASP A 1 109 ? -10.561 -8.026 4.752 1.00 78.69 109 ASP A N 1
ATOM 890 C CA . ASP A 1 109 ? -10.489 -9.491 4.863 1.00 78.69 109 ASP A CA 1
ATOM 891 C C . ASP A 1 109 ? -9.713 -9.943 6.104 1.00 78.69 109 ASP A C 1
ATOM 893 O O . ASP A 1 109 ? -10.093 -10.905 6.779 1.00 78.69 109 ASP A O 1
ATOM 897 N N . THR A 1 110 ? -8.670 -9.193 6.462 1.00 76.25 110 THR A N 1
ATOM 898 C CA . THR A 1 110 ? -7.896 -9.400 7.686 1.00 76.25 110 THR A CA 1
ATOM 899 C C . 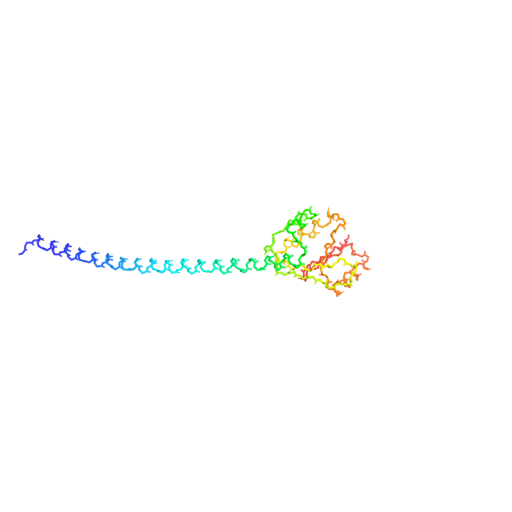THR A 1 110 ? -8.763 -9.149 8.925 1.00 76.25 110 THR A C 1
ATOM 901 O O . THR A 1 110 ? -8.784 -9.989 9.828 1.00 76.25 110 THR A O 1
ATOM 904 N N . LYS A 1 111 ? -9.567 -8.069 8.945 1.00 75.44 111 LYS A N 1
ATOM 905 C CA . LYS A 1 111 ? -10.553 -7.807 10.018 1.00 75.44 111 LYS A CA 1
ATOM 906 C C . LYS A 1 111 ? -11.554 -8.959 10.149 1.00 75.44 111 LYS A C 1
ATOM 908 O O . LYS A 1 111 ? -11.749 -9.474 11.248 1.00 75.44 111 LYS A O 1
ATOM 913 N N . ILE A 1 112 ? -12.153 -9.401 9.040 1.00 74.06 112 ILE A N 1
ATOM 914 C CA . ILE A 1 112 ? -13.133 -10.502 9.025 1.00 74.06 112 ILE A CA 1
ATOM 915 C C . ILE A 1 112 ? -12.509 -11.790 9.565 1.00 74.06 112 ILE A C 1
ATOM 917 O O . ILE A 1 112 ? -13.111 -12.484 10.386 1.00 74.06 112 ILE A O 1
ATOM 921 N N . THR A 1 113 ? -11.303 -12.117 9.104 1.00 76.75 113 THR A N 1
ATOM 922 C CA . THR A 1 113 ? -10.595 -13.340 9.493 1.00 76.75 113 THR A CA 1
ATOM 923 C C . THR A 1 113 ? -10.284 -13.344 10.985 1.00 76.75 113 THR A C 1
ATOM 925 O O . THR A 1 113 ? -10.512 -14.358 11.646 1.00 76.75 113 THR A O 1
ATOM 928 N N . LEU A 1 114 ? -9.842 -12.210 11.537 1.00 73.94 114 LEU A N 1
ATOM 929 C CA . LEU A 1 114 ? -9.583 -12.062 12.970 1.00 73.94 114 LEU A CA 1
ATOM 930 C C . LEU A 1 114 ? -10.857 -12.237 13.801 1.00 73.94 114 LEU A C 1
ATOM 932 O O . LEU A 1 114 ? -10.857 -13.008 14.760 1.00 73.94 114 LEU A O 1
ATOM 936 N N . LEU A 1 115 ? -11.959 -11.607 13.389 1.00 71.75 115 LEU A N 1
ATOM 937 C CA . LEU A 1 115 ? -13.249 -11.714 14.078 1.00 71.75 115 LEU A CA 1
ATOM 938 C C . LEU A 1 115 ? -13.827 -13.136 14.033 1.00 71.75 115 LEU A C 1
ATOM 940 O O . LEU A 1 115 ? -14.384 -13.620 15.015 1.00 71.75 115 LEU A O 1
ATOM 944 N N . ARG A 1 116 ? -13.665 -13.849 12.912 1.00 68.94 116 ARG A N 1
ATOM 945 C CA . ARG A 1 116 ? -14.112 -15.247 12.787 1.00 68.94 116 ARG A CA 1
ATOM 946 C C . ARG A 1 116 ? -13.240 -16.212 13.585 1.00 68.94 116 ARG A C 1
ATOM 948 O O . ARG A 1 116 ? -13.776 -17.128 14.205 1.00 68.94 116 ARG A O 1
ATOM 955 N N . LYS A 1 117 ? -11.913 -16.021 13.580 1.00 66.12 117 LYS A N 1
ATOM 956 C CA . LYS A 1 117 ? -10.978 -16.834 14.378 1.00 66.12 117 LYS A CA 1
ATOM 957 C C . LYS A 1 117 ? -11.220 -16.634 15.876 1.00 66.12 117 LYS A C 1
ATOM 959 O O . LYS A 1 117 ? -11.133 -17.604 16.618 1.00 66.12 117 LYS A O 1
ATOM 964 N N . GLN A 1 118 ? -11.619 -15.436 16.306 1.00 61.09 118 GLN A N 1
ATOM 965 C CA . GLN A 1 118 ? -11.981 -15.160 17.696 1.00 61.09 118 GLN A CA 1
ATOM 966 C C . GLN A 1 118 ? -13.107 -16.062 18.219 1.00 61.09 118 GLN A C 1
ATOM 968 O O . GLN A 1 118 ? -12.995 -16.553 19.336 1.00 61.09 118 GLN A O 1
ATOM 973 N N . MET A 1 119 ? -14.150 -16.343 17.424 1.00 52.41 119 MET A N 1
ATOM 974 C CA . MET A 1 119 ? -15.226 -17.254 17.858 1.00 52.41 119 MET A CA 1
ATOM 975 C C . MET A 1 119 ? -14.722 -18.668 18.205 1.00 52.41 119 MET A C 1
ATOM 977 O O . MET A 1 119 ? -15.475 -19.464 18.752 1.00 52.41 119 MET A O 1
ATOM 981 N N . ARG A 1 120 ? -13.464 -18.989 17.874 1.00 52.25 120 ARG A N 1
ATOM 982 C CA . ARG A 1 120 ? -12.822 -20.286 18.097 1.00 52.25 120 ARG A CA 1
ATOM 983 C C . ARG A 1 120 ? -11.629 -20.232 19.062 1.00 52.25 120 ARG A C 1
ATOM 985 O O . ARG A 1 120 ? -11.048 -21.282 19.316 1.00 52.25 120 ARG A O 1
ATOM 992 N N . ILE A 1 121 ? -11.224 -19.056 19.559 1.00 51.44 121 ILE A N 1
ATOM 993 C CA . ILE A 1 121 ? -10.021 -18.894 20.397 1.00 51.44 121 ILE A CA 1
ATOM 994 C C . ILE A 1 121 ? -10.413 -18.578 21.848 1.00 51.44 121 ILE A C 1
ATOM 996 O O . ILE A 1 121 ? -11.264 -17.736 22.114 1.00 51.44 121 ILE A O 1
ATOM 1000 N N . ASN A 1 122 ? -9.750 -19.304 22.749 1.00 49.47 122 ASN A N 1
ATOM 1001 C CA . ASN A 1 122 ? -9.915 -19.398 24.200 1.00 49.47 122 ASN A CA 1
ATOM 1002 C C . ASN A 1 122 ? -9.847 -18.049 24.961 1.00 49.47 122 ASN A C 1
ATOM 1004 O O . ASN A 1 122 ? -9.280 -17.073 24.471 1.00 49.47 122 ASN A O 1
ATOM 1008 N N . GLU A 1 123 ? -10.365 -18.041 26.195 1.00 56.25 123 GLU A N 1
ATOM 1009 C CA . GLU A 1 123 ? -10.705 -16.898 27.078 1.00 56.25 123 GLU A CA 1
ATOM 1010 C C . GLU A 1 123 ? -9.603 -15.855 27.380 1.00 56.25 123 GLU A C 1
ATOM 1012 O O . GLU A 1 123 ? -9.884 -14.817 27.978 1.00 56.25 123 GLU A O 1
ATOM 1017 N N . ALA A 1 124 ? -8.357 -16.075 26.954 1.00 56.44 124 ALA A N 1
ATOM 1018 C CA . ALA A 1 124 ? -7.214 -15.238 27.324 1.00 56.44 124 ALA A CA 1
ATOM 1019 C C . ALA A 1 124 ? -7.175 -13.858 26.635 1.00 56.44 124 ALA A C 1
ATOM 1021 O O . ALA A 1 124 ? -6.541 -12.938 27.148 1.00 56.44 124 ALA A O 1
ATOM 1022 N N . LEU A 1 125 ? -7.815 -13.692 25.470 1.00 61.06 125 LEU A N 1
ATOM 1023 C CA . LEU A 1 125 ? -7.790 -12.436 24.710 1.00 61.06 125 LEU A CA 1
ATOM 1024 C C . LEU A 1 125 ? -9.137 -12.171 24.031 1.00 61.06 125 LEU A C 1
ATOM 1026 O O . LEU A 1 125 ? -9.525 -12.841 23.074 1.00 61.06 125 LEU A O 1
ATOM 1030 N N . LYS A 1 126 ? -9.852 -11.151 24.515 1.00 68.00 126 LYS A N 1
ATOM 1031 C CA . LYS A 1 126 ? -11.162 -10.758 23.986 1.00 68.00 126 LYS A CA 1
ATOM 1032 C C . LYS A 1 126 ? -11.016 -9.632 22.968 1.00 68.00 126 LYS A C 1
ATOM 1034 O O . LYS A 1 126 ? -11.025 -8.458 23.322 1.00 68.00 126 LYS A O 1
ATOM 1039 N N . VAL A 1 127 ? -10.921 -9.994 21.693 1.00 68.38 127 VAL A N 1
ATOM 1040 C CA . VAL A 1 127 ? -11.038 -9.030 20.589 1.00 68.38 127 VAL A CA 1
ATOM 1041 C C . VAL A 1 127 ? -12.489 -8.531 20.533 1.00 68.38 127 VAL A C 1
ATOM 1043 O O . VAL A 1 127 ? -13.426 -9.270 20.820 1.00 68.38 127 VAL A O 1
ATOM 1046 N N . ARG A 1 128 ? -12.733 -7.257 20.249 1.00 69.81 128 ARG A N 1
ATOM 1047 C CA . ARG A 1 128 ? -14.096 -6.756 20.026 1.00 69.81 128 ARG A CA 1
ATOM 1048 C C . ARG A 1 128 ? -14.075 -5.795 18.855 1.00 69.81 128 ARG A C 1
ATOM 1050 O O . ARG A 1 128 ? -13.072 -5.126 18.623 1.00 69.81 128 ARG A O 1
ATOM 1057 N N . ILE A 1 129 ? -15.182 -5.743 18.123 1.00 71.38 129 ILE A N 1
ATOM 1058 C CA . ILE A 1 129 ? -15.408 -4.661 17.167 1.00 71.38 129 ILE A CA 1
ATOM 1059 C C . ILE A 1 129 ? -15.680 -3.408 17.990 1.00 71.38 129 ILE A C 1
ATOM 1061 O O . ILE A 1 129 ? -16.501 -3.446 18.909 1.00 71.38 129 ILE A O 1
ATOM 1065 N N . ASP A 1 130 ? -14.995 -2.322 17.657 1.00 69.25 130 ASP A N 1
ATOM 1066 C CA . ASP A 1 130 ? -15.377 -1.012 18.158 1.00 69.25 130 ASP A CA 1
ATOM 1067 C C . ASP A 1 130 ? -16.671 -0.584 17.454 1.00 69.25 130 ASP A C 1
ATOM 1069 O O . ASP A 1 130 ? -16.712 -0.419 16.232 1.00 69.25 130 ASP A O 1
ATOM 1073 N N . ILE A 1 131 ? -17.761 -0.519 18.215 1.00 71.06 131 ILE A N 1
ATOM 1074 C CA . ILE A 1 131 ? -19.097 -0.182 17.722 1.00 71.06 131 ILE A CA 1
ATOM 1075 C C . ILE A 1 131 ? -19.523 1.096 18.434 1.00 71.06 131 ILE A C 1
ATOM 1077 O O . ILE A 1 131 ? -19.526 1.163 19.664 1.00 71.06 131 ILE A O 1
ATOM 1081 N N . THR A 1 132 ? -19.929 2.106 17.664 1.00 74.88 132 THR A N 1
ATOM 1082 C CA . THR A 1 132 ? -20.429 3.362 18.232 1.00 74.88 132 THR A CA 1
ATOM 1083 C C . THR A 1 132 ? -21.670 3.116 19.098 1.00 74.88 132 THR A C 1
ATOM 1085 O O . THR A 1 132 ? -22.476 2.221 18.827 1.00 74.88 132 THR A O 1
ATOM 1088 N N . LYS A 1 133 ? -21.885 3.950 20.126 1.00 75.81 133 LYS A N 1
ATOM 1089 C CA . LYS A 1 133 ? -23.079 3.860 20.993 1.00 75.81 133 LYS A CA 1
ATOM 1090 C C . LYS A 1 133 ? -24.390 3.892 20.198 1.00 75.81 133 LYS A C 1
ATOM 1092 O O . LYS A 1 133 ? -25.330 3.186 20.551 1.00 75.81 133 LYS A O 1
ATOM 1097 N N . LEU A 1 134 ? -24.440 4.681 19.121 1.00 74.81 134 LEU A N 1
ATOM 1098 C CA . LEU A 1 134 ? -25.600 4.768 18.229 1.00 74.81 134 LEU A CA 1
ATOM 1099 C C . LEU A 1 134 ? -25.878 3.434 17.530 1.00 74.81 134 LEU A C 1
ATOM 1101 O O . LEU A 1 134 ? -27.013 2.960 17.551 1.00 74.81 134 LEU A O 1
ATOM 1105 N N . ASN A 1 135 ? -24.841 2.804 16.975 1.00 74.50 135 ASN A N 1
ATOM 1106 C CA . ASN A 1 135 ? -24.966 1.520 16.288 1.00 74.50 135 ASN A CA 1
ATOM 1107 C C . ASN A 1 135 ? -25.336 0.396 17.261 1.00 74.50 135 ASN A C 1
ATOM 1109 O O . ASN A 1 135 ? -26.176 -0.444 16.942 1.00 74.50 135 ASN A O 1
ATOM 1113 N N . LEU A 1 136 ? -24.779 0.421 18.475 1.00 77.75 136 LEU A N 1
ATOM 1114 C CA . LEU A 1 136 ? -25.154 -0.509 19.537 1.00 77.75 136 LEU A CA 1
ATOM 1115 C C . LEU A 1 136 ? -26.620 -0.323 19.960 1.00 77.75 136 LEU A C 1
ATOM 1117 O O . LEU A 1 136 ? -27.362 -1.295 20.070 1.00 77.75 136 LEU A O 1
ATOM 1121 N N . GLY A 1 137 ? -27.063 0.924 20.142 1.00 80.94 137 GLY A N 1
ATOM 1122 C CA . GLY A 1 137 ? -28.454 1.238 20.467 1.00 80.94 137 GLY A CA 1
ATOM 1123 C C . GLY A 1 137 ? -29.430 0.804 19.372 1.00 80.94 137 GLY A C 1
ATOM 1124 O O . GLY A 1 137 ? -30.518 0.320 19.673 1.00 80.94 137 GLY A O 1
ATOM 1125 N N . PHE A 1 138 ? -29.038 0.925 18.103 1.00 81.12 138 PHE A N 1
ATOM 1126 C CA . PHE A 1 138 ? -29.830 0.429 16.981 1.00 81.12 138 PHE A CA 1
ATOM 1127 C C . PHE A 1 138 ? -29.930 -1.101 16.966 1.00 81.12 138 PHE A C 1
ATOM 1129 O O . PHE A 1 138 ? -31.037 -1.619 16.846 1.00 81.12 138 PHE A O 1
ATOM 1136 N N . LEU A 1 139 ? -28.820 -1.824 17.166 1.00 79.81 139 LEU A N 1
ATOM 1137 C CA . LEU A 1 139 ? -28.844 -3.288 17.303 1.00 79.81 139 LEU A CA 1
ATOM 1138 C C . LEU A 1 139 ? -29.767 -3.734 18.440 1.00 79.81 139 LEU A C 1
ATOM 1140 O O . LEU A 1 139 ? -30.574 -4.637 18.249 1.00 79.81 139 LEU A O 1
ATOM 1144 N N . ASN A 1 140 ? -29.703 -3.066 19.594 1.00 82.12 140 ASN A N 1
ATOM 1145 C CA . ASN A 1 140 ? -30.569 -3.384 20.729 1.00 82.12 140 ASN A CA 1
ATOM 1146 C C . ASN A 1 140 ? -32.056 -3.213 20.388 1.00 82.12 140 ASN A C 1
ATOM 1148 O O . ASN A 1 140 ? -32.857 -4.053 20.780 1.00 82.12 140 ASN A O 1
ATOM 1152 N N . ARG A 1 141 ? -32.426 -2.176 19.620 1.00 85.31 141 ARG A N 1
ATOM 1153 C CA . ARG A 1 141 ? -33.804 -2.008 19.124 1.00 85.31 141 ARG A CA 1
ATOM 1154 C C . ARG A 1 141 ? -34.201 -3.098 18.129 1.00 85.31 141 ARG A C 1
ATOM 1156 O O . ARG A 1 141 ? -35.325 -3.575 18.180 1.00 85.31 141 ARG A O 1
ATOM 1163 N N . LEU A 1 142 ? -33.294 -3.521 17.246 1.00 82.12 142 LEU A N 1
ATOM 1164 C CA . LEU A 1 142 ? -33.573 -4.617 16.311 1.00 82.12 142 LEU A CA 1
ATOM 1165 C C . LEU A 1 142 ? -33.830 -5.943 17.038 1.00 82.12 142 LEU A C 1
ATOM 1167 O O . LEU A 1 142 ? -34.727 -6.676 16.641 1.00 82.12 142 LEU A O 1
ATOM 1171 N N . PHE A 1 143 ? -33.103 -6.227 18.120 1.00 77.88 143 PHE A N 1
ATOM 1172 C CA . PHE A 1 143 ? -33.330 -7.427 18.934 1.00 77.88 143 PHE A CA 1
ATOM 1173 C C . PHE A 1 143 ? -34.648 -7.413 19.723 1.00 77.88 143 PHE A C 1
ATOM 1175 O O . PHE A 1 143 ? -35.080 -8.465 20.179 1.00 77.88 143 PHE A O 1
ATOM 1182 N N . GLN A 1 144 ? -35.295 -6.254 19.880 1.00 84.94 144 GLN A N 1
ATOM 1183 C CA . GLN A 1 144 ? -36.615 -6.143 20.514 1.00 84.94 144 GLN A CA 1
ATOM 1184 C C . GLN A 1 144 ? -37.768 -6.485 19.559 1.00 84.94 144 GLN A C 1
ATOM 1186 O O . GLN A 1 144 ? -38.919 -6.510 19.981 1.00 84.94 144 GLN A O 1
ATOM 1191 N N . HIS A 1 145 ? -37.486 -6.716 18.274 1.00 82.81 145 HIS A N 1
ATOM 1192 C CA . HIS A 1 145 ? -38.499 -7.067 17.290 1.00 82.81 145 HIS A CA 1
ATOM 1193 C C . HIS A 1 145 ? -38.578 -8.583 17.086 1.00 82.81 145 HIS A C 1
ATOM 1195 O O . HIS A 1 145 ? -37.654 -9.189 16.548 1.00 82.81 145 HIS A O 1
ATOM 1201 N N . ASP A 1 146 ? -39.739 -9.165 17.390 1.00 81.38 146 ASP A N 1
ATOM 1202 C CA . ASP A 1 146 ? -39.984 -10.618 17.337 1.00 81.38 146 ASP A CA 1
ATOM 1203 C C . ASP A 1 146 ? -39.757 -11.257 15.954 1.00 81.38 146 ASP A C 1
ATOM 1205 O O . ASP A 1 146 ? -39.517 -12.455 15.834 1.00 81.38 146 ASP A O 1
ATOM 1209 N N . HIS A 1 147 ? -39.798 -10.459 14.885 1.00 81.81 147 HIS A N 1
ATOM 1210 C CA . HIS A 1 147 ? -39.595 -10.916 13.508 1.00 81.81 147 HIS A CA 1
ATOM 1211 C C . HIS A 1 147 ? -38.119 -10.929 13.065 1.00 81.81 147 HIS A C 1
ATOM 1213 O O . HIS A 1 147 ? -37.815 -11.294 11.923 1.00 81.81 147 HIS A O 1
ATOM 1219 N N . ILE A 1 148 ? -37.194 -10.498 13.929 1.00 72.38 148 ILE A N 1
ATOM 1220 C CA . ILE A 1 148 ? -35.762 -10.407 13.635 1.00 72.38 148 ILE A CA 1
ATOM 1221 C C . ILE A 1 148 ? -35.022 -11.487 14.422 1.00 72.38 148 ILE A C 1
ATOM 1223 O O . ILE A 1 148 ? -34.753 -11.349 15.608 1.00 72.38 148 ILE A O 1
ATOM 1227 N N . VAL A 1 149 ? -34.625 -12.559 13.732 1.00 69.62 149 VAL A N 1
ATOM 1228 C CA . VAL A 1 149 ? -33.892 -13.671 14.366 1.00 69.62 149 VAL A CA 1
ATOM 1229 C C . VAL A 1 149 ? -32.443 -13.279 14.646 1.00 69.62 149 VAL A C 1
ATOM 1231 O O . VAL A 1 149 ? -31.865 -13.662 15.662 1.00 69.62 149 VAL A O 1
ATOM 1234 N N . ARG A 1 150 ? -31.817 -12.550 13.711 1.00 61.12 150 ARG A N 1
ATOM 1235 C CA . ARG A 1 150 ? -30.418 -12.122 13.823 1.00 61.12 150 ARG A CA 1
ATOM 1236 C C . ARG A 1 150 ? -30.194 -10.780 13.141 1.00 61.12 150 ARG A C 1
ATOM 1238 O O . ARG A 1 150 ? -30.569 -10.584 11.983 1.00 61.12 150 ARG A O 1
ATOM 1245 N N . SER A 1 151 ? -29.479 -9.905 13.835 1.00 62.53 151 SER A N 1
ATOM 1246 C CA . SER A 1 151 ? -28.937 -8.662 13.292 1.00 62.53 151 SER A CA 1
ATOM 1247 C C . SER A 1 151 ? -27.439 -8.594 13.550 1.00 62.53 151 SER A C 1
ATOM 1249 O O . SER A 1 151 ? -26.984 -8.888 14.656 1.00 62.53 151 SER A O 1
ATOM 1251 N N . TRP A 1 152 ? -26.679 -8.187 12.537 1.00 61.75 152 TRP A N 1
ATOM 1252 C CA . TRP A 1 152 ? -25.226 -8.057 12.616 1.00 61.75 152 TRP A CA 1
ATOM 1253 C C . TRP A 1 152 ? -24.823 -6.681 12.097 1.00 61.75 152 TRP A C 1
ATOM 1255 O O . TRP A 1 152 ? -25.338 -6.227 11.072 1.00 61.75 152 TRP A O 1
ATOM 1265 N N . TYR A 1 153 ? -23.890 -6.036 12.793 1.00 58.84 153 TYR A N 1
ATOM 1266 C CA . TYR A 1 153 ? -23.240 -4.819 12.322 1.00 58.84 153 TYR A CA 1
ATOM 1267 C C . TYR A 1 153 ? -21.950 -5.191 11.593 1.00 58.84 153 TYR A C 1
ATOM 1269 O O . TYR A 1 153 ? -21.095 -5.881 12.155 1.00 58.84 153 TYR A O 1
ATOM 1277 N N . PHE A 1 154 ? -21.817 -4.737 10.348 1.00 52.91 154 PHE A N 1
ATOM 1278 C CA . PHE A 1 154 ? -20.586 -4.841 9.580 1.00 52.91 154 PHE A CA 1
ATOM 1279 C C . PHE A 1 154 ? -20.084 -3.434 9.261 1.00 52.91 154 PHE A C 1
ATOM 1281 O O . PHE A 1 154 ? -20.863 -2.553 8.907 1.00 52.91 154 PHE A O 1
ATOM 1288 N N . ASN A 1 155 ? -18.789 -3.215 9.476 1.00 53.09 155 ASN A N 1
ATOM 1289 C CA . ASN A 1 155 ? -18.207 -1.883 9.599 1.00 53.09 155 ASN A CA 1
ATOM 1290 C C . ASN A 1 155 ? -18.484 -0.982 8.379 1.00 53.09 155 ASN A C 1
ATOM 1292 O O . ASN A 1 155 ? -18.349 -1.430 7.243 1.00 53.09 155 ASN A O 1
ATOM 1296 N N . ASP A 1 156 ? -18.805 0.284 8.664 1.00 48.53 156 ASP A N 1
ATOM 1297 C CA . ASP A 1 156 ? -19.057 1.383 7.724 1.00 48.53 156 ASP A CA 1
ATOM 1298 C C . ASP A 1 156 ? -20.256 1.192 6.769 1.00 48.53 156 ASP A C 1
ATOM 1300 O O . ASP A 1 156 ? -20.111 1.202 5.555 1.00 48.53 156 ASP A O 1
ATOM 1304 N N . HIS A 1 157 ? -21.478 1.233 7.316 1.00 46.88 157 HIS A N 1
ATOM 1305 C CA . HIS A 1 157 ? -22.756 1.488 6.605 1.00 46.88 157 HIS A CA 1
ATOM 1306 C C . HIS A 1 157 ? -23.540 0.262 6.102 1.00 46.88 157 HIS A C 1
ATOM 1308 O O . HIS A 1 157 ? -24.623 0.438 5.543 1.00 46.88 157 HIS A O 1
ATOM 1314 N N . GLN A 1 158 ? -23.081 -0.974 6.332 1.00 45.16 158 GLN A N 1
ATOM 1315 C CA . GLN A 1 158 ? -23.808 -2.164 5.868 1.00 45.16 158 GLN A CA 1
ATOM 1316 C C . GLN A 1 158 ? -24.457 -2.951 7.009 1.00 45.16 158 GLN A C 1
ATOM 1318 O O . GLN A 1 158 ? -23.800 -3.564 7.853 1.00 45.16 158 GLN A O 1
ATOM 1323 N N . TRP A 1 159 ? -25.789 -2.968 6.989 1.00 48.22 159 TRP A N 1
ATOM 1324 C CA . TRP A 1 159 ? -26.624 -3.744 7.899 1.00 48.22 159 TRP A CA 1
ATOM 1325 C C . TRP A 1 159 ? -27.149 -4.977 7.178 1.00 48.22 159 TRP A C 1
ATOM 1327 O O . TRP A 1 159 ? -27.700 -4.872 6.081 1.00 48.22 159 TRP A O 1
ATOM 1337 N N . ARG A 1 160 ? -27.027 -6.149 7.807 1.00 47.19 160 ARG A N 1
ATOM 1338 C CA . ARG A 1 160 ? -27.689 -7.363 7.324 1.00 47.19 160 ARG A CA 1
ATOM 1339 C C . ARG A 1 160 ? -28.711 -7.821 8.352 1.00 47.19 160 ARG A C 1
ATOM 1341 O O . ARG A 1 160 ? -28.356 -8.182 9.474 1.00 47.19 160 ARG A O 1
ATOM 1348 N N . ILE A 1 161 ? -29.975 -7.786 7.948 1.00 54.16 161 ILE A N 1
ATOM 1349 C CA . ILE A 1 161 ? -31.127 -8.205 8.747 1.00 54.16 161 ILE A CA 1
ATOM 1350 C C . ILE A 1 161 ? -31.672 -9.472 8.099 1.00 54.16 161 ILE A C 1
ATOM 1352 O O . ILE A 1 161 ? -31.990 -9.469 6.911 1.00 54.16 161 ILE A O 1
ATOM 1356 N N . GLN A 1 162 ? -31.755 -10.556 8.865 1.00 45.69 162 GLN A N 1
ATOM 1357 C CA . GLN A 1 162 ? -32.408 -11.782 8.420 1.00 45.69 162 GLN A CA 1
ATOM 1358 C C . GLN A 1 162 ? -33.803 -11.837 9.045 1.00 45.69 162 GLN A C 1
ATOM 1360 O O . GLN A 1 162 ? -33.930 -11.969 10.264 1.00 45.69 162 GLN A O 1
ATOM 1365 N N . LYS A 1 163 ? -34.832 -11.693 8.205 1.00 42.06 163 LYS A N 1
ATOM 1366 C CA . LYS A 1 163 ? -36.242 -11.824 8.590 1.00 42.06 163 LYS A CA 1
ATOM 1367 C C . LYS A 1 163 ? -36.740 -13.239 8.303 1.00 42.06 163 LYS A C 1
ATOM 1369 O O . LYS A 1 163 ? -36.200 -13.907 7.421 1.00 42.06 163 LYS A O 1
ATOM 1374 N N . PHE A 1 164 ? -37.765 -13.666 9.032 1.00 44.72 164 PHE A N 1
ATOM 1375 C CA . PHE A 1 164 ? -38.576 -14.817 8.642 1.00 44.72 164 PHE A CA 1
ATOM 1376 C C . PHE A 1 164 ? -39.586 -14.419 7.556 1.00 44.72 164 PHE A C 1
ATOM 1378 O O . PHE A 1 164 ? -40.025 -13.266 7.508 1.00 44.72 164 PHE A O 1
ATOM 1385 N N . SER A 1 165 ? -39.924 -15.388 6.708 1.00 45.59 165 SER A N 1
ATOM 1386 C CA . SER A 1 165 ? -41.130 -15.424 5.875 1.00 45.59 165 SER A CA 1
ATOM 1387 C C . SER A 1 165 ? -42.066 -16.474 6.442 1.00 45.59 165 SER A C 1
ATOM 1389 O O . SER A 1 165 ? -41.533 -17.577 6.709 1.00 45.59 165 SER A O 1
#

Sequence (165 aa):
MSEVNKLKTHYDS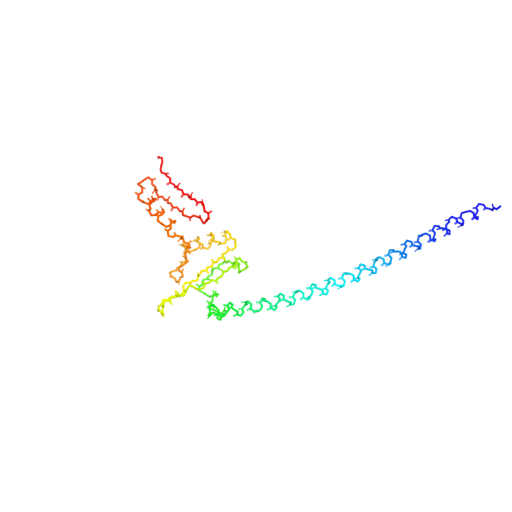KISHLHDKLNNIEFENGNLREKDASLHSDLHKMRDVLMKITKKLLKVFDWVTGTSKTKLKNNVKLDFNPSDIIAMHIIPEKEESPRPILINLFRMDTKITLLRKQMRINEALKVRIDITKLNLGFLNRLFQHDHIVRSWYFNDHQWRIQKFS

Secondary structure (DSSP, 8-state):
--HHHHHHHHHHHHHHHHHHHHHHHHHHHHHHHHHHHHHHHHHHHHHHHHHHHHHHHHHHHHHHH---TTSHHHH------GGGEEEEEEPP--TTSPPPEEEEES-HHHHHHHHHHHTTS-TT--------HHHHHHHHHHHT-TTEEEEEEETTTEEEEEE--

=== Feature glossary ===
The record interleaves many kinds of information about one protein. Here is each kind framed as the question it answers.

Q: What does the local fold look like, residue by residue?
A: A 3Di character summarizes, for each residue, the relative orientation of the Cα frame of its nearest spatial neighbor. Because it encodes fold topology rather than chemistry, 3Di alignments detect remote structural similarity that sequence alignment misses.

Q: Which residues are in helices, strands, or loops?
A: Secondary structure is the local, repeating backbone conformation. DSSP classifies it into eight states by reading the hydrogen-bond network: three helix types (H, G, I), two β types (E, B), two non-regular types (T, S), and unstructured coil (-).

Q: How big and how compact is the whole molecule?
A: Three whole-structure scalars: the radius of gyration (RMS distance of Cα from centroid, in Å), the count of Cα–Cα contacts (pairs closer than 8 Å and separated by more than four residues in sequence — i.e. tertiary, not local, contacts), and the bounding-box dimensions. Together they distinguish compact globular folds from extended fibres or disordered chains.

Q: How confident is the AlphaFold model at each residue?
A: For AlphaFold models, the B-factor field carries pLDDT — the model's own estimate of local accuracy on a 0–100 scale. Regions with pLDDT<50 should be treated as essentially unmodeled; they often correspond to intrinsically disordered segments.

Q: What family and function is it annotated with?
A: Functional annotations link the protein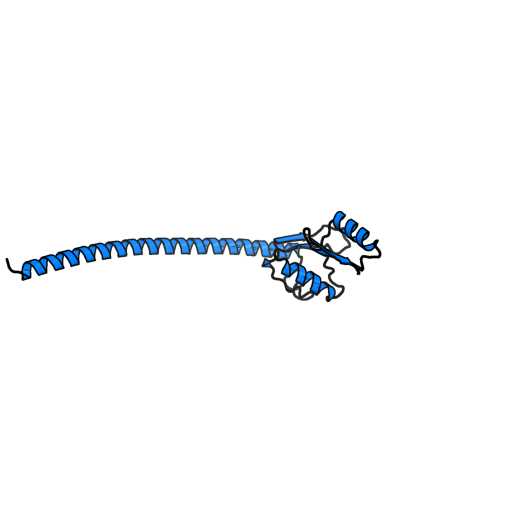 to curated databases. InterPro entries identify conserved domains and families by matching the sequence against member-database signatures (Pfam, PROSITE, CDD, …). Gene Ontology (GO) terms describe molecular function, biological process, and cellular component in a controlled vocabulary. CATH places the structure in a hierarchical fold classification (Class/Architecture/Topology/Homologous-superfamily). The organism is the source species.

Q: What known structures does this most resemble?
A: Nearest PDB neighbors are the top structural matches found by Foldseek when searching this structure against the entire Protein Data Bank. Each hit reports a TM-score (0 to 1; >0.5 almost always implies the same fold) and an E-value. These are *structural* homologs — they may share no detectable sequence similarity.

Q: Which residues are buried vs exposed?
A: Solvent-accessible surface area (SASA) is the area in Å² traced out by the centre of a 1.4 Å probe sphere (a water molecule) rolled over the protein's van der Waals surface (Shrake–Rupley / Lee–Richards construction). Buried residues have near-zero SASA; fully exposed residues can exceed 200 Å². The total SASA scales roughly with the number of surface residues.

Q: What are the backbone torsion angles?
A: φ (phi) and ψ (psi) are the two rotatable backbone dihedrals per residue: φ is the C(i-1)–N–Cα–C torsion, ψ is the N–Cα–C–N(i+1) torsion, both in degrees on (−180°, 180°]. α-helical residues cluster near (−60°, −45°); β-strand residues near (−120°, +130°). A Ramachandran plot is simply a scatter of (φ, ψ) for every residue.

Q: Are the domains correctly placed relative to each other?
A: Predicted aligned error is AlphaFold's pairwise confidence. Unlike pLDDT (per-residue), PAE is per-residue-pair and captures whether two parts of the structure are correctly placed relative to each other. Units are ångströms of expected positional error.

Q: What if only a Cα trace is available?
A: P-SEA three-state annotation labels each residue as helix, strand, or coil based purely on the geometry of the Cα trace. It serves as a fallback when the full backbone (and thus DSSP) is unavailable.

Q: What is the amino-acid chain?
A: This is the polypeptide sequence — one letter per residue, N-terminus first. Length ranges from a few dozen residues for small domains to over a thousand for large multi-domain proteins.

Q: What do the rendered images show?
A: The six renders are orthographic views along the three Cartesian axes in both directions. Representation (cartoon, sticks, or surface) and color scheme (sequence-rainbow or by-chain) vary across proteins so the training set covers all the common visualization conventions.

Q: What do the diagnostic plots show?
A: Plot images: a contact map (which residues are close in 3D, as an N×N binary image), a Ramachandran scatter (backbone torsion angles, revealing secondary-structure composition at a glance), and — for AlphaFold structures — a PAE heatmap (pairwise prediction confidence).

Q: How mobile is each atom in the crystal?
A: B-factor (Debye–Waller factor) reflects atomic displacement in the crystal lattice. It is an experimental observable (units Å²), not a prediction; low values mean the atom is pinned down, high values mean it moves or is heterogeneous across the crystal.

Q: Where is each backbone atom in 3D?
A: The mmCIF table is the protein's shape written out atom by atom. For each backbone N, Cα, C, and carbonyl O, it records an (x, y, z) coordinate triple in Å plus the residue type, chain letter, and residue number.